Protein AF-A0A3L6T532-F1 (afdb_monomer_lite)

Structure (mmCIF, N/CA/C/O backbone):
data_AF-A0A3L6T532-F1
#
_entry.id   AF-A0A3L6T532-F1
#
loop_
_atom_site.group_PDB
_atom_site.id
_atom_site.type_symbol
_atom_site.label_atom_id
_atom_site.label_alt_id
_atom_site.label_comp_id
_atom_site.label_asym_id
_atom_site.label_entity_id
_atom_site.label_seq_id
_atom_site.pdbx_PDB_ins_code
_atom_site.Cartn_x
_atom_site.Cartn_y
_atom_site.Cartn_z
_atom_site.occupancy
_atom_site.B_iso_or_equiv
_atom_site.auth_seq_id
_atom_site.auth_comp_id
_atom_site.auth_asym_id
_atom_site.auth_atom_id
_atom_site.pdbx_PDB_model_num
ATOM 1 N N . MET A 1 1 ? -22.497 15.901 52.457 1.00 72.88 1 MET A N 1
ATOM 2 C CA . MET A 1 1 ? -23.416 16.319 51.372 1.00 72.88 1 MET A CA 1
ATOM 3 C C . MET A 1 1 ? -22.659 16.732 50.113 1.00 72.88 1 MET A C 1
ATOM 5 O O . MET A 1 1 ? -22.915 16.132 49.081 1.00 72.88 1 MET A O 1
ATOM 9 N N . GLN A 1 2 ? -21.687 17.654 50.181 1.00 86.25 2 GLN A N 1
ATOM 10 C CA . GLN A 1 2 ? -20.948 18.107 48.987 1.00 86.25 2 GLN A CA 1
ATOM 11 C C . GLN A 1 2 ? -20.180 16.988 48.253 1.00 86.25 2 GLN A C 1
ATOM 13 O O . GLN A 1 2 ? -20.273 16.897 47.038 1.00 86.25 2 GLN A O 1
ATOM 18 N N . GLN A 1 3 ? -19.494 16.090 48.971 1.00 87.00 3 GLN A N 1
ATOM 19 C CA . GLN A 1 3 ? -18.796 14.952 48.346 1.00 87.00 3 GLN A CA 1
ATOM 20 C C . GLN A 1 3 ? -19.735 14.016 47.574 1.00 87.00 3 GLN A C 1
ATOM 22 O O . GLN A 1 3 ? -19.411 13.614 46.467 1.00 87.00 3 GLN A O 1
ATOM 27 N N . ILE A 1 4 ? -20.911 13.703 48.128 1.00 89.56 4 ILE A N 1
ATOM 28 C CA . ILE A 1 4 ? -21.894 12.826 47.469 1.00 89.56 4 ILE A CA 1
ATOM 29 C C . ILE A 1 4 ? -22.404 13.467 46.176 1.00 89.56 4 ILE A C 1
ATOM 31 O O . ILE A 1 4 ? -22.554 12.780 45.173 1.00 89.56 4 ILE A O 1
ATOM 35 N N . LYS A 1 5 ? -22.624 14.786 46.192 1.00 89.88 5 LYS A N 1
ATOM 36 C CA . LYS A 1 5 ? -23.038 15.540 45.010 1.00 89.88 5 LYS A CA 1
ATOM 37 C C . LYS A 1 5 ? -21.962 15.516 43.918 1.00 89.88 5 LYS A C 1
ATOM 39 O O . LYS A 1 5 ? -22.278 15.181 42.785 1.00 89.88 5 LYS A O 1
ATOM 44 N N . ASN A 1 6 ? -20.707 15.778 44.281 1.00 91.06 6 ASN A N 1
ATOM 45 C CA . ASN A 1 6 ? -19.592 15.747 43.332 1.00 91.06 6 ASN A CA 1
ATOM 46 C C . ASN A 1 6 ? -19.409 14.350 42.706 1.00 91.06 6 ASN A C 1
ATOM 48 O O . ASN A 1 6 ? -19.215 14.249 41.503 1.00 91.06 6 ASN A O 1
ATOM 52 N N . MET A 1 7 ? -19.529 13.272 43.495 1.00 90.38 7 MET A N 1
ATOM 53 C CA . MET A 1 7 ? -19.435 11.900 42.967 1.00 90.38 7 MET A CA 1
ATOM 54 C C . MET A 1 7 ? -20.586 11.547 42.015 1.00 90.38 7 MET A C 1
ATOM 56 O O . MET A 1 7 ? -20.395 10.765 41.092 1.00 90.38 7 MET A O 1
ATOM 60 N N . LEU A 1 8 ? -21.786 12.087 42.245 1.00 92.38 8 LEU A N 1
ATOM 61 C CA . LEU A 1 8 ? -22.931 11.901 41.349 1.00 92.38 8 LEU A CA 1
ATOM 62 C C . LEU A 1 8 ? -22.696 12.588 40.002 1.00 92.38 8 LEU A C 1
ATOM 64 O O . LEU A 1 8 ? -22.885 11.961 38.966 1.00 92.38 8 LEU A O 1
ATOM 68 N N . GLU A 1 9 ? -22.221 13.834 40.032 1.00 93.38 9 GLU A N 1
ATOM 69 C CA . GLU A 1 9 ? -21.870 14.590 38.826 1.00 93.38 9 GLU A CA 1
ATOM 70 C C . GLU A 1 9 ? -20.753 13.886 38.033 1.00 93.38 9 GLU A C 1
ATOM 72 O O . GLU A 1 9 ? -20.869 13.720 36.823 1.00 93.38 9 GLU A O 1
ATOM 77 N N . GLU A 1 10 ? -19.713 13.391 38.709 1.00 92.81 10 GLU A N 1
ATOM 78 C CA . GLU A 1 10 ? -18.618 12.644 38.076 1.00 92.81 10 GLU A CA 1
ATOM 79 C C . GLU A 1 10 ? -19.092 11.308 37.479 1.00 92.81 10 GLU A C 1
ATOM 81 O O . GLU A 1 10 ? -18.724 10.960 36.357 1.00 92.81 10 GLU A O 1
ATOM 86 N N . LYS A 1 11 ? -19.974 10.582 38.178 1.00 94.12 11 LYS A N 1
ATOM 87 C CA . LYS A 1 11 ? -20.573 9.340 37.668 1.00 94.12 11 LYS A CA 1
ATOM 88 C C . LYS A 1 11 ? -21.392 9.588 36.399 1.00 94.12 11 LYS A C 1
ATOM 90 O O . LYS A 1 11 ? -21.319 8.789 35.467 1.00 94.12 11 LYS A O 1
ATOM 95 N N . ASP A 1 12 ? -22.161 10.673 36.359 1.00 95.19 12 ASP A N 1
ATOM 96 C CA . ASP A 1 12 ? -22.982 11.025 35.198 1.00 95.19 12 ASP A CA 1
ATOM 97 C C . ASP A 1 12 ? -22.109 11.440 34.000 1.00 95.19 12 ASP A C 1
ATOM 99 O O . ASP A 1 12 ? -22.398 11.052 32.865 1.00 95.19 12 ASP A O 1
ATOM 103 N N . VAL A 1 13 ? -20.999 12.148 34.247 1.00 94.31 13 VAL A N 1
ATOM 104 C CA . VAL A 1 13 ? -19.989 12.465 33.220 1.00 94.31 13 VAL A CA 1
ATOM 105 C C . VAL A 1 13 ? -19.362 11.187 32.659 1.00 94.31 13 VAL A C 1
ATOM 107 O O . VAL A 1 13 ? -19.371 10.994 31.446 1.00 94.31 13 VAL A O 1
ATOM 110 N N . ILE A 1 14 ? -18.903 10.276 33.521 1.00 93.31 14 ILE A N 1
ATOM 111 C CA . ILE A 1 14 ? -18.284 9.010 33.098 1.00 93.31 14 ILE A CA 1
ATOM 112 C C . ILE A 1 14 ? -19.270 8.142 32.308 1.00 93.31 14 ILE A C 1
ATOM 114 O O . ILE A 1 14 ? -18.891 7.535 31.309 1.00 93.31 14 ILE A O 1
ATOM 118 N N . GLN A 1 15 ? -20.542 8.076 32.719 1.00 93.44 15 GLN A N 1
ATOM 119 C CA . GLN A 1 15 ? -21.554 7.325 31.968 1.00 93.44 15 GLN A CA 1
ATOM 120 C C . GLN A 1 15 ? -21.763 7.899 30.569 1.00 93.44 15 GLN A C 1
ATOM 122 O O . GLN A 1 15 ? -21.879 7.135 29.614 1.00 93.44 15 GLN A O 1
ATOM 127 N N . LYS A 1 16 ? -21.786 9.228 30.442 1.00 93.62 16 LYS A N 1
ATOM 128 C CA . LYS A 1 16 ? -21.913 9.875 29.140 1.00 93.62 16 LYS A CA 1
ATOM 129 C C . LYS A 1 16 ? -20.707 9.581 28.245 1.00 93.62 16 LYS A C 1
ATOM 131 O O . LYS A 1 16 ? -20.895 9.150 27.114 1.00 93.62 16 LYS A O 1
ATOM 136 N N . GLU A 1 17 ? -19.490 9.748 28.762 1.00 92.00 17 GLU A N 1
ATOM 137 C CA . GLU A 1 17 ? -18.263 9.450 28.009 1.00 92.00 17 GLU A CA 1
ATOM 138 C C . GLU A 1 17 ? -18.187 7.977 27.584 1.00 92.00 17 GLU A C 1
ATOM 140 O O . GLU A 1 17 ? -17.735 7.668 26.481 1.00 92.00 17 GLU A O 1
ATOM 145 N N . LEU A 1 18 ? -18.669 7.059 28.428 1.00 90.06 18 LEU A N 1
ATOM 146 C CA . LEU A 1 18 ? -18.707 5.634 28.114 1.00 90.06 18 LEU A CA 1
ATOM 147 C C . LEU A 1 18 ? -19.674 5.315 26.964 1.00 90.06 18 LEU A C 1
ATOM 149 O O . LEU A 1 18 ? -19.331 4.515 26.091 1.00 90.06 18 LEU A O 1
ATOM 153 N N . GLU A 1 19 ? -20.861 5.925 26.944 1.00 91.94 19 GLU A N 1
ATOM 154 C CA . GLU A 1 19 ? -21.819 5.746 25.844 1.00 91.94 19 GLU A CA 1
ATOM 155 C C . GLU A 1 19 ? -21.313 6.374 24.535 1.00 91.94 19 GLU A C 1
ATOM 157 O O . GLU A 1 19 ? -21.425 5.752 23.473 1.00 91.94 19 GLU A O 1
ATOM 162 N N . ASP A 1 20 ? -20.673 7.546 24.603 1.00 88.00 20 ASP A N 1
ATOM 163 C CA . ASP A 1 20 ? -20.044 8.191 23.442 1.00 88.00 20 ASP A CA 1
ATOM 164 C C . ASP A 1 20 ? -18.908 7.314 22.871 1.00 88.00 20 ASP A C 1
ATOM 166 O O . ASP A 1 20 ? -18.831 7.077 21.658 1.00 88.00 20 ASP A O 1
ATOM 170 N N . PHE A 1 21 ? -18.059 6.754 23.743 1.00 85.62 21 PHE A N 1
ATOM 171 C CA . PHE A 1 21 ? -16.998 5.822 23.351 1.00 85.62 21 PHE A CA 1
ATOM 172 C C . PHE A 1 21 ? -17.563 4.553 22.708 1.00 85.62 21 PHE A C 1
ATOM 174 O O . PHE A 1 21 ? -17.089 4.128 21.654 1.00 85.62 21 PHE A O 1
ATOM 181 N N . LYS A 1 22 ? -18.597 3.955 23.310 1.00 83.75 22 LYS A N 1
ATOM 182 C CA . LYS A 1 22 ? -19.241 2.737 22.804 1.00 83.75 22 LYS A CA 1
ATOM 183 C C . LYS A 1 22 ? -19.860 2.954 21.425 1.00 83.75 22 LYS A C 1
ATOM 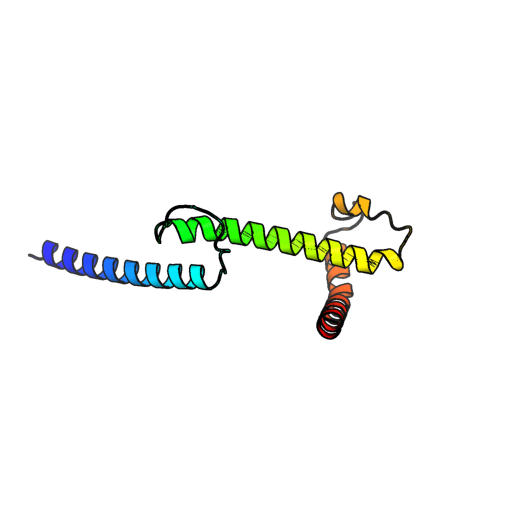185 O O . LYS A 1 22 ? -19.650 2.129 20.539 1.00 83.75 22 LYS A O 1
ATOM 190 N N . THR A 1 23 ? -20.552 4.075 21.236 1.00 85.38 23 THR A N 1
ATOM 191 C CA . THR A 1 23 ? -21.148 4.457 19.947 1.00 85.38 23 THR A CA 1
ATOM 192 C C . THR A 1 23 ? -20.069 4.629 18.877 1.00 85.38 23 THR A C 1
ATOM 194 O O . THR A 1 23 ? -20.177 4.084 17.780 1.00 85.38 23 THR A O 1
ATOM 197 N N . THR A 1 24 ? -18.975 5.317 19.213 1.00 79.38 24 THR A N 1
ATOM 198 C CA . THR A 1 24 ? -17.844 5.525 18.293 1.00 79.38 24 THR A CA 1
ATOM 199 C C . THR A 1 24 ? -17.157 4.205 17.931 1.00 79.38 24 THR A C 1
ATOM 201 O O . THR A 1 24 ? -16.865 3.946 16.765 1.00 79.38 24 THR A O 1
ATOM 204 N N . ALA A 1 25 ? -16.929 3.333 18.916 1.00 77.44 25 ALA A N 1
ATOM 205 C CA . ALA A 1 25 ? -16.333 2.019 18.703 1.00 77.44 25 ALA A CA 1
ATOM 206 C C . ALA A 1 25 ? -17.210 1.119 17.816 1.00 77.44 25 ALA A C 1
ATOM 208 O O . ALA A 1 25 ? -16.683 0.401 16.968 1.00 77.44 25 ALA A O 1
ATOM 209 N N . GLN A 1 26 ? -18.536 1.176 17.977 1.00 72.81 26 GLN A N 1
ATOM 210 C CA . GLN A 1 26 ? -19.484 0.453 17.125 1.00 72.81 26 GLN A CA 1
ATOM 211 C C . GLN A 1 26 ? -19.446 0.947 15.677 1.00 72.81 26 GLN A C 1
ATOM 213 O O . GLN A 1 26 ? -19.342 0.120 14.778 1.00 72.81 26 GLN A O 1
ATOM 218 N N . ALA A 1 27 ? -19.421 2.263 15.450 1.00 74.31 27 ALA A N 1
ATOM 219 C CA . ALA A 1 27 ? -19.301 2.819 14.102 1.00 74.31 27 ALA A CA 1
ATOM 220 C C . ALA A 1 27 ? -18.017 2.346 13.393 1.00 74.31 27 ALA A C 1
ATOM 222 O O . ALA A 1 27 ? -18.055 1.961 12.228 1.00 74.31 27 ALA A O 1
ATOM 223 N N . ILE A 1 28 ? -16.885 2.298 14.106 1.00 70.12 28 ILE A N 1
ATOM 224 C CA . ILE A 1 28 ? -15.617 1.774 13.563 1.00 70.12 28 ILE A CA 1
ATOM 225 C C . ILE A 1 28 ? -15.735 0.285 13.216 1.00 70.12 28 ILE A C 1
ATOM 227 O O . ILE A 1 28 ? -15.186 -0.163 12.212 1.00 70.12 28 ILE A O 1
ATOM 231 N N . VAL A 1 29 ? -16.430 -0.492 14.049 1.00 69.62 29 VAL A N 1
ATOM 232 C CA . VAL A 1 29 ? -16.669 -1.918 13.800 1.00 69.62 29 VAL A CA 1
ATOM 233 C C . VAL A 1 29 ? -17.568 -2.133 12.581 1.00 69.62 29 VAL A C 1
ATOM 235 O O . VAL A 1 29 ? -17.324 -3.073 11.841 1.00 69.62 29 VAL A O 1
ATOM 238 N N . GLU A 1 30 ? -18.569 -1.284 12.352 1.00 68.25 30 GLU A N 1
ATOM 239 C CA . GLU A 1 30 ? -19.456 -1.361 11.179 1.00 68.25 30 GLU A CA 1
ATOM 240 C C . GLU A 1 30 ? -18.765 -0.933 9.878 1.00 68.25 30 GLU A C 1
ATOM 242 O O . GLU A 1 30 ? -19.027 -1.511 8.829 1.00 68.25 30 GLU A O 1
ATOM 247 N N . MET A 1 31 ? -17.856 0.047 9.938 1.00 64.88 31 MET A N 1
ATOM 248 C CA . MET A 1 31 ? -17.065 0.483 8.776 1.00 64.88 31 MET A CA 1
ATOM 249 C C . MET A 1 31 ? -16.092 -0.590 8.269 1.00 64.88 31 MET A C 1
ATOM 251 O O . MET A 1 31 ? -15.615 -0.502 7.139 1.00 64.88 31 MET A O 1
ATOM 255 N N . VAL A 1 32 ? -15.767 -1.581 9.098 1.00 61.72 32 VAL A N 1
ATOM 256 C CA . VAL A 1 32 ? -14.899 -2.701 8.740 1.00 61.72 32 VAL A CA 1
ATOM 257 C C . VAL A 1 32 ? -15.791 -3.924 8.563 1.00 61.72 32 VAL A C 1
ATOM 259 O O . VAL A 1 32 ? -16.223 -4.512 9.551 1.00 61.72 32 VAL A O 1
ATOM 262 N N . GLU A 1 33 ? -16.071 -4.328 7.320 1.00 57.44 33 GLU A N 1
ATOM 263 C CA . GLU A 1 33 ? -16.727 -5.612 7.049 1.00 57.44 33 GLU A CA 1
ATOM 264 C C . GLU A 1 33 ? -15.848 -6.741 7.597 1.00 57.44 33 GLU A C 1
ATOM 266 O O . GLU A 1 33 ? -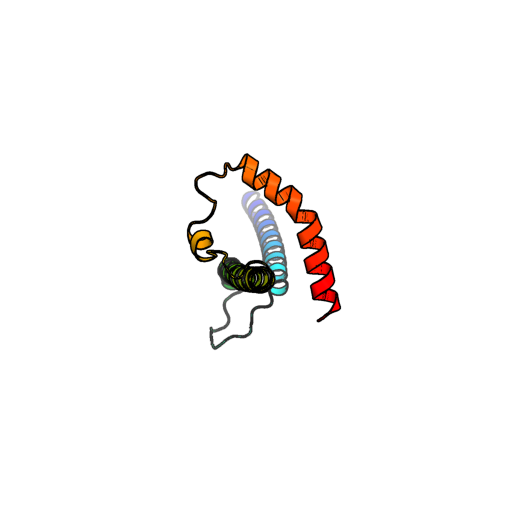14.901 -7.208 6.965 1.00 57.44 33 GLU A O 1
ATOM 271 N N . PHE A 1 34 ? -16.127 -7.168 8.826 1.00 53.19 34 PHE A N 1
ATOM 272 C CA . PHE A 1 34 ? -15.550 -8.388 9.351 1.00 53.19 34 PHE A CA 1
ATOM 273 C C . PHE A 1 34 ? -16.199 -9.544 8.594 1.00 53.19 34 PHE A C 1
ATOM 275 O O . PHE A 1 34 ? -17.416 -9.716 8.726 1.00 53.19 34 PHE A O 1
ATOM 282 N N . PRO A 1 35 ? -15.443 -10.365 7.840 1.00 47.53 35 PRO A N 1
ATOM 283 C CA . PRO A 1 35 ? -16.006 -11.610 7.360 1.00 47.53 35 PRO A CA 1
ATOM 284 C C . PRO A 1 35 ? -16.486 -12.390 8.584 1.00 47.53 35 PRO A C 1
ATOM 286 O O . PRO A 1 35 ? -15.801 -12.448 9.615 1.00 47.53 35 PRO A O 1
ATOM 289 N N . ALA A 1 36 ? -17.693 -12.943 8.486 1.00 50.53 36 ALA A N 1
ATOM 290 C CA . ALA A 1 36 ? -18.274 -13.824 9.488 1.00 50.53 36 ALA A CA 1
ATOM 291 C C . ALA A 1 36 ? -17.535 -15.174 9.480 1.00 50.53 36 ALA A C 1
ATOM 293 O O . ALA A 1 36 ? -18.116 -16.222 9.221 1.00 50.53 36 ALA A O 1
ATOM 294 N N . GLU A 1 37 ? -16.223 -15.162 9.692 1.00 42.25 37 GLU A N 1
ATOM 295 C CA . GLU A 1 37 ? -15.425 -16.374 9.739 1.00 42.25 37 GLU A CA 1
ATOM 296 C C . GLU A 1 37 ? -15.407 -16.925 11.159 1.00 42.25 37 GLU A C 1
ATOM 298 O O . GLU A 1 37 ? -14.710 -16.427 12.040 1.00 42.25 37 GLU A O 1
ATOM 303 N N . GLY A 1 38 ? -16.220 -17.972 11.320 1.00 43.81 38 GLY A N 1
ATOM 304 C CA . GLY A 1 38 ? -15.891 -19.174 12.080 1.00 43.81 38 GLY A CA 1
ATOM 305 C C . GLY A 1 38 ? -15.770 -19.014 13.589 1.00 43.81 38 GLY A C 1
ATOM 306 O O . GLY A 1 38 ? -14.718 -18.634 14.083 1.00 43.81 38 GLY A O 1
ATOM 307 N N . ASP A 1 39 ? -16.834 -19.408 14.297 1.00 49.31 39 ASP A N 1
ATOM 308 C CA . ASP A 1 39 ? -16.842 -19.922 15.681 1.00 49.31 39 ASP A CA 1
ATOM 309 C C . ASP A 1 39 ? -15.833 -19.290 16.663 1.00 49.31 39 ASP A C 1
ATOM 311 O O . ASP A 1 39 ? -15.146 -19.963 17.428 1.00 49.31 39 ASP A O 1
ATOM 315 N N . ALA A 1 40 ? -15.735 -17.964 16.650 1.00 46.25 40 ALA A N 1
ATOM 316 C CA . ALA A 1 40 ? -15.144 -17.204 17.735 1.00 46.25 40 ALA A CA 1
ATOM 317 C C . ALA A 1 40 ? -16.315 -16.607 18.507 1.00 46.25 40 ALA A C 1
ATOM 319 O O . ALA A 1 40 ? -16.918 -15.629 18.058 1.00 46.25 40 ALA A O 1
ATOM 320 N N . GLY A 1 41 ? -16.676 -17.261 19.619 1.00 50.19 41 GLY A N 1
ATOM 321 C CA . GLY A 1 41 ? -17.759 -16.849 20.512 1.00 50.19 41 GLY A CA 1
ATOM 322 C C . GLY A 1 41 ? -17.800 -15.333 20.682 1.00 50.19 41 GLY A C 1
ATOM 323 O O . GLY A 1 41 ? -16.745 -14.716 20.815 1.00 50.19 41 GLY A O 1
ATOM 324 N N . GLU A 1 42 ? -19.009 -14.765 20.595 1.00 54.78 42 GLU A N 1
ATOM 325 C CA . GLU A 1 42 ? -19.295 -13.326 20.531 1.00 54.78 42 GLU A CA 1
ATOM 326 C C . GLU A 1 42 ? -18.289 -12.489 21.329 1.00 54.78 42 GLU A C 1
ATOM 328 O O . GLU A 1 42 ? -18.434 -12.288 22.534 1.00 54.78 42 GLU A O 1
ATOM 333 N N . LEU A 1 43 ? -17.251 -11.996 20.643 1.00 56.75 43 LEU A N 1
ATOM 334 C CA . LEU A 1 43 ? -16.289 -11.089 21.251 1.00 56.75 43 LEU A CA 1
ATOM 335 C C . LEU A 1 43 ? -17.061 -9.885 21.787 1.00 56.75 43 LEU A C 1
ATOM 337 O O . LEU A 1 43 ? -17.884 -9.291 21.075 1.00 56.75 43 LEU A O 1
ATOM 341 N N . SER A 1 44 ? -16.794 -9.524 23.038 1.00 63.41 44 SER A N 1
ATOM 342 C CA . SER A 1 44 ? -17.424 -8.371 23.670 1.00 63.41 44 SER A CA 1
ATOM 343 C C . SER A 1 44 ? -17.145 -7.099 22.857 1.00 63.41 44 SER A C 1
ATOM 345 O O . SER A 1 44 ? -16.160 -7.001 22.116 1.00 63.41 44 SER A O 1
ATOM 347 N N . LEU A 1 45 ? -17.993 -6.075 23.004 1.00 59.28 45 LEU A N 1
ATOM 348 C CA . LEU A 1 45 ? -17.813 -4.785 22.318 1.00 59.28 45 LEU A CA 1
ATOM 349 C C . LEU A 1 45 ? -16.457 -4.115 22.604 1.00 59.28 45 LEU A C 1
ATOM 351 O O . LEU A 1 45 ? -16.079 -3.210 21.874 1.00 59.28 45 LEU A O 1
ATOM 355 N N . LEU A 1 46 ? -15.725 -4.550 23.634 1.00 58.53 46 LEU A N 1
ATOM 356 C CA . LEU A 1 46 ? -14.382 -4.064 23.958 1.00 58.53 46 LEU A CA 1
ATOM 357 C C . LEU A 1 46 ? -13.270 -4.835 23.224 1.00 58.53 46 LEU A C 1
ATOM 359 O O . LEU A 1 46 ? -12.191 -4.301 22.973 1.00 58.53 46 LEU A O 1
ATOM 363 N N . GLU A 1 47 ? -13.528 -6.092 22.871 1.00 61.44 47 GLU A N 1
ATOM 364 C CA . GLU A 1 47 ? -12.576 -6.972 22.192 1.00 61.44 47 GLU A CA 1
ATOM 365 C C . GLU A 1 47 ? -12.603 -6.778 20.676 1.00 61.44 47 GLU A C 1
ATOM 367 O O . GLU A 1 47 ? -11.548 -6.840 20.042 1.00 61.44 47 GLU A O 1
ATOM 372 N N . LYS A 1 48 ? -13.770 -6.452 20.098 1.00 62.94 48 LYS A N 1
ATOM 373 C CA . LYS A 1 48 ? -13.889 -6.128 18.666 1.00 62.94 48 LYS A CA 1
ATOM 374 C C . LYS A 1 48 ? -12.957 -4.972 18.259 1.00 62.94 48 LYS A C 1
ATOM 376 O O . LYS A 1 48 ? -12.109 -5.227 17.411 1.00 62.94 48 LYS A O 1
ATOM 381 N N . PRO A 1 49 ? -12.964 -3.787 18.911 1.00 58.78 49 PRO A N 1
ATOM 382 C CA . PRO A 1 49 ? -12.062 -2.673 18.596 1.00 58.78 49 PRO A CA 1
ATOM 383 C C . PRO A 1 49 ? -10.585 -2.991 18.811 1.00 58.78 49 PRO A C 1
ATOM 385 O O . PRO A 1 49 ? -9.732 -2.346 18.217 1.00 58.78 49 PRO A O 1
ATOM 388 N N . ARG A 1 50 ? -10.253 -3.963 19.669 1.00 60.81 50 ARG A N 1
ATOM 389 C CA . ARG A 1 50 ? -8.868 -4.401 19.885 1.00 60.81 50 ARG A CA 1
ATOM 390 C C . ARG A 1 50 ? -8.387 -5.334 18.773 1.00 60.81 50 ARG A C 1
ATOM 392 O O . ARG A 1 50 ? -7.212 -5.300 18.417 1.00 60.81 50 ARG A O 1
ATOM 399 N N . ALA A 1 51 ? -9.290 -6.138 18.216 1.0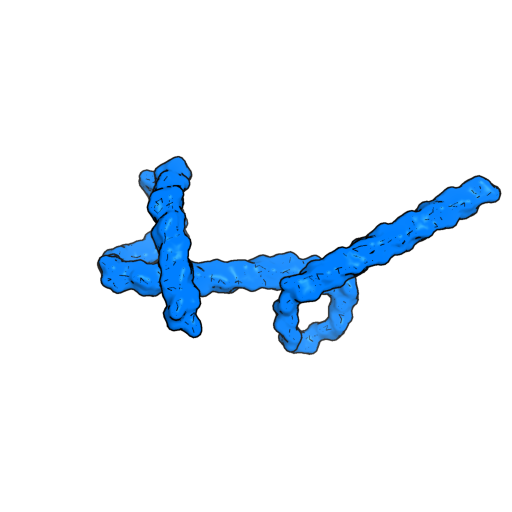0 60.12 51 ALA A N 1
ATOM 400 C CA . ALA A 1 51 ? -9.031 -6.989 17.060 1.00 60.12 51 ALA A CA 1
ATOM 401 C C . ALA A 1 51 ? -9.123 -6.223 15.722 1.00 60.12 51 ALA A C 1
ATOM 403 O O . ALA A 1 51 ? -8.493 -6.637 14.747 1.00 60.12 51 ALA A O 1
ATOM 404 N N . THR A 1 52 ? -9.851 -5.096 15.668 1.00 64.62 52 THR A N 1
ATOM 405 C CA . THR A 1 52 ? -10.038 -4.279 14.454 1.00 64.62 52 THR A CA 1
ATOM 406 C C . THR A 1 52 ? -8.719 -3.824 13.821 1.00 64.62 52 THR A C 1
ATOM 408 O O . THR A 1 52 ? -8.548 -4.070 12.631 1.00 64.62 52 THR A O 1
ATOM 411 N N . PRO A 1 53 ? -7.735 -3.246 14.546 1.00 67.56 53 PRO A N 1
ATOM 412 C CA . PRO A 1 53 ? -6.498 -2.768 13.931 1.00 67.56 53 PRO A CA 1
ATOM 413 C C . PRO A 1 53 ? -5.671 -3.891 13.309 1.00 67.56 53 PRO A C 1
ATOM 415 O O . PRO A 1 53 ? -5.065 -3.693 12.262 1.00 67.56 53 PRO A O 1
ATOM 418 N N . GLN A 1 54 ? -5.661 -5.079 13.926 1.00 67.88 54 GLN A N 1
ATOM 419 C CA . GLN A 1 54 ? -4.937 -6.234 13.391 1.00 67.88 54 GLN A CA 1
ATOM 420 C C . GLN A 1 54 ? -5.592 -6.762 12.116 1.00 67.88 54 GLN A C 1
ATOM 422 O O . GLN A 1 54 ? -4.889 -7.016 11.143 1.00 67.88 54 GLN A O 1
ATOM 427 N N . LYS A 1 55 ? -6.926 -6.870 12.100 1.00 70.31 55 LYS A N 1
ATOM 428 C CA . LYS A 1 55 ? -7.678 -7.300 10.914 1.00 70.31 55 LYS A CA 1
ATOM 429 C C . LYS A 1 55 ? -7.607 -6.278 9.772 1.00 70.31 55 LYS A C 1
ATOM 431 O O . LYS A 1 55 ? -7.459 -6.652 8.614 1.00 70.31 55 LYS A O 1
ATOM 436 N N . VAL A 1 56 ? -7.629 -4.984 10.090 1.00 70.19 56 VAL A N 1
ATOM 437 C CA . VAL A 1 56 ? -7.403 -3.911 9.110 1.00 70.19 56 VAL A CA 1
ATOM 438 C C . VAL A 1 56 ? -5.977 -3.978 8.562 1.00 70.19 56 VAL A C 1
ATOM 440 O O . VAL A 1 56 ? -5.782 -3.918 7.353 1.00 70.19 56 VAL A O 1
ATOM 443 N N . ALA A 1 57 ? -4.972 -4.171 9.421 1.00 73.69 57 ALA A N 1
ATOM 444 C CA . ALA A 1 57 ? -3.587 -4.315 8.982 1.00 73.69 57 ALA A CA 1
ATOM 445 C C . ALA A 1 57 ? -3.381 -5.552 8.091 1.00 73.69 57 ALA A C 1
ATOM 447 O O . ALA A 1 57 ? -2.660 -5.465 7.096 1.00 73.69 57 ALA A O 1
ATOM 448 N N . SER A 1 58 ? -4.024 -6.685 8.406 1.00 77.00 58 SER A N 1
ATOM 449 C CA . SER A 1 58 ? -3.968 -7.874 7.550 1.00 77.00 58 SER A CA 1
ATOM 450 C C . SER A 1 58 ? -4.645 -7.636 6.205 1.00 77.00 58 SER A C 1
ATOM 452 O O . SER A 1 58 ? -4.038 -7.942 5.183 1.00 77.00 58 SER A O 1
ATOM 454 N N . TYR A 1 59 ? -5.830 -7.016 6.191 1.00 76.75 59 TYR A N 1
ATOM 455 C CA . TYR A 1 59 ? -6.534 -6.670 4.954 1.00 76.75 59 TYR A CA 1
ATOM 456 C C . TYR A 1 59 ? -5.699 -5.737 4.068 1.00 76.75 59 TYR A C 1
ATOM 458 O O . TYR A 1 59 ? -5.500 -6.010 2.888 1.00 76.75 59 TYR A O 1
ATOM 466 N N . ILE A 1 60 ? -5.126 -4.674 4.647 1.00 81.94 60 ILE A N 1
ATOM 467 C CA . ILE A 1 60 ? -4.236 -3.755 3.924 1.00 81.94 60 ILE A CA 1
ATOM 468 C C . ILE A 1 60 ? -3.018 -4.507 3.379 1.00 81.94 60 ILE A C 1
ATOM 470 O O . ILE A 1 60 ? -2.620 -4.279 2.237 1.00 81.94 60 ILE A O 1
ATOM 474 N N . SER A 1 61 ? -2.419 -5.410 4.162 1.00 80.12 61 SER A N 1
ATOM 475 C CA . SER A 1 61 ? -1.268 -6.200 3.711 1.00 80.12 61 SER A CA 1
ATOM 476 C C . SER A 1 61 ? -1.620 -7.098 2.525 1.00 80.12 61 SER A C 1
ATOM 478 O O . SER A 1 61 ? -0.853 -7.173 1.564 1.00 80.12 61 SER A O 1
ATOM 480 N N . GLU A 1 62 ? -2.777 -7.753 2.572 1.00 83.50 62 GLU A N 1
ATOM 481 C CA . GLU A 1 62 ? -3.259 -8.624 1.504 1.00 83.50 62 GLU A CA 1
ATOM 482 C C . GLU A 1 62 ? -3.587 -7.832 0.235 1.00 83.50 62 GLU A C 1
ATOM 484 O O . GLU A 1 62 ? -3.047 -8.136 -0.831 1.00 83.50 62 GLU A O 1
ATOM 489 N N . ALA A 1 63 ? -4.350 -6.743 0.367 1.00 82.56 63 ALA A N 1
ATOM 490 C CA . ALA A 1 63 ? -4.640 -5.826 -0.729 1.00 82.56 63 ALA A CA 1
ATOM 491 C C . ALA A 1 63 ? -3.346 -5.288 -1.363 1.00 82.56 63 ALA A C 1
ATOM 493 O O . ALA A 1 63 ? -3.192 -5.306 -2.582 1.00 82.56 63 ALA A O 1
ATOM 494 N N . THR A 1 64 ? -2.363 -4.892 -0.549 1.00 85.94 64 THR A N 1
ATOM 495 C CA . THR A 1 64 ? -1.060 -4.410 -1.035 1.00 85.94 64 THR A CA 1
ATOM 496 C C . THR A 1 64 ? -0.334 -5.475 -1.859 1.00 85.94 64 THR A C 1
ATOM 498 O O . THR A 1 64 ? 0.178 -5.175 -2.937 1.00 85.94 64 THR A O 1
ATOM 501 N N . ARG A 1 65 ? -0.297 -6.733 -1.393 1.00 88.56 65 ARG A N 1
ATOM 502 C CA . ARG A 1 65 ? 0.325 -7.840 -2.146 1.00 88.56 65 ARG A CA 1
ATOM 503 C C . ARG A 1 65 ? -0.377 -8.074 -3.480 1.00 88.56 65 ARG A C 1
ATOM 505 O O . ARG A 1 65 ? 0.307 -8.266 -4.485 1.00 88.56 65 ARG A O 1
ATOM 512 N N . MET A 1 66 ? -1.708 -8.030 -3.487 1.00 88.50 66 MET A N 1
ATOM 513 C CA . MET A 1 66 ? -2.515 -8.171 -4.698 1.00 88.50 66 MET A CA 1
ATOM 514 C C . MET A 1 66 ? -2.206 -7.058 -5.708 1.00 88.50 66 MET A C 1
ATOM 516 O O . MET A 1 66 ? -1.875 -7.355 -6.855 1.00 88.50 66 MET A O 1
ATOM 520 N N . TYR A 1 67 ? -2.218 -5.791 -5.280 1.00 86.31 67 TYR A N 1
ATOM 521 C CA . TYR A 1 67 ? -1.919 -4.657 -6.160 1.00 86.31 67 TYR A CA 1
ATOM 522 C C . TYR A 1 67 ? -0.485 -4.687 -6.700 1.00 86.31 67 TYR A C 1
ATOM 524 O O . TYR A 1 67 ? -0.273 -4.426 -7.884 1.00 86.31 67 TYR A O 1
ATOM 532 N N . ILE A 1 68 ? 0.503 -5.071 -5.881 1.00 90.06 68 ILE A N 1
ATOM 533 C CA . ILE A 1 68 ? 1.887 -5.249 -6.347 1.00 90.06 68 ILE A CA 1
ATOM 534 C C . ILE A 1 68 ? 1.958 -6.341 -7.421 1.00 90.06 68 ILE A C 1
ATOM 536 O O . ILE A 1 68 ? 2.593 -6.139 -8.457 1.00 90.06 68 ILE A O 1
ATOM 540 N N . ALA A 1 69 ? 1.308 -7.489 -7.205 1.00 91.19 69 ALA A N 1
ATOM 541 C CA . ALA A 1 69 ? 1.293 -8.574 -8.183 1.00 91.19 69 ALA A CA 1
ATOM 542 C C . ALA A 1 69 ? 0.651 -8.135 -9.510 1.00 91.19 69 ALA A C 1
ATOM 544 O O . ALA A 1 69 ? 1.221 -8.388 -10.573 1.00 91.19 69 ALA A O 1
ATOM 545 N N . GLN A 1 70 ? -0.474 -7.416 -9.443 1.00 88.50 70 GLN A N 1
ATOM 546 C CA . GLN A 1 70 ? -1.169 -6.873 -10.610 1.00 88.50 70 GLN A CA 1
ATOM 547 C C . GLN A 1 70 ? -0.290 -5.878 -11.382 1.00 88.50 70 GLN A C 1
ATOM 549 O O . GLN A 1 70 ? -0.117 -6.009 -12.594 1.00 88.50 70 GLN A O 1
ATOM 554 N N . ALA A 1 71 ? 0.340 -4.929 -10.684 1.00 88.62 71 ALA A N 1
ATOM 555 C CA . ALA A 1 71 ? 1.242 -3.958 -11.297 1.00 88.62 71 ALA A CA 1
ATOM 556 C C . ALA A 1 71 ? 2.436 -4.645 -11.983 1.00 88.62 71 ALA A C 1
ATOM 558 O O . ALA A 1 71 ? 2.767 -4.337 -13.127 1.00 88.62 71 ALA A O 1
ATOM 559 N N . LEU A 1 72 ? 3.059 -5.635 -11.334 1.00 91.00 72 LEU A N 1
ATOM 560 C CA . LEU A 1 72 ? 4.165 -6.387 -11.935 1.00 91.00 72 LEU A CA 1
ATOM 561 C C . LEU A 1 72 ? 3.718 -7.205 -13.155 1.00 91.00 72 LEU A C 1
ATOM 563 O O . LEU A 1 72 ? 4.472 -7.299 -14.127 1.00 91.00 72 LEU A O 1
ATOM 567 N N . ALA A 1 73 ? 2.508 -7.768 -13.131 1.00 90.69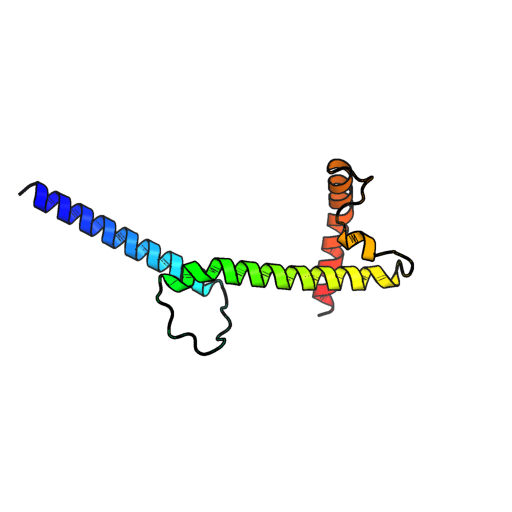 73 ALA A N 1
ATOM 568 C CA . ALA A 1 73 ? 1.933 -8.488 -14.263 1.00 90.69 73 ALA A CA 1
ATOM 569 C C . ALA A 1 73 ? 1.708 -7.569 -15.474 1.00 90.69 73 ALA A C 1
ATOM 571 O O . ALA A 1 73 ? 2.020 -7.970 -16.593 1.00 90.69 73 ALA A O 1
ATOM 572 N N . LEU A 1 74 ? 1.267 -6.325 -15.256 1.00 89.31 74 LEU A N 1
ATOM 573 C CA . LEU A 1 74 ? 1.122 -5.316 -16.314 1.00 89.31 74 LEU A CA 1
ATOM 574 C C . LEU A 1 74 ? 2.467 -4.911 -16.925 1.00 89.31 74 LEU A C 1
ATOM 576 O O . LEU A 1 74 ? 2.578 -4.745 -18.134 1.00 89.31 74 LEU A O 1
ATOM 580 N N . VAL A 1 75 ? 3.504 -4.778 -16.098 1.00 89.75 75 VAL A N 1
ATOM 581 C CA . VAL A 1 75 ? 4.849 -4.344 -16.514 1.00 89.75 75 VAL A CA 1
ATOM 582 C C . VAL A 1 75 ? 5.606 -5.456 -17.259 1.00 89.75 75 VAL A C 1
ATOM 584 O O . VAL A 1 75 ? 6.403 -5.183 -18.163 1.00 89.75 75 VAL A O 1
ATOM 587 N N . LYS A 1 76 ? 5.375 -6.728 -16.909 1.00 91.62 76 LYS A N 1
ATOM 588 C CA . LYS A 1 76 ? 6.168 -7.870 -17.397 1.00 91.62 76 LYS A CA 1
ATOM 589 C C . LYS A 1 76 ? 6.196 -8.037 -18.930 1.00 91.62 76 LYS A C 1
ATOM 591 O O . LYS A 1 76 ? 7.290 -8.303 -19.438 1.00 91.62 76 LYS A O 1
ATOM 596 N N . PRO A 1 77 ? 5.091 -7.878 -19.686 1.00 91.25 77 PRO A N 1
ATOM 597 C CA . PRO A 1 77 ? 5.102 -7.965 -21.148 1.00 91.25 77 PRO A CA 1
ATOM 598 C C . PRO A 1 77 ? 5.973 -6.903 -21.829 1.00 91.25 77 PRO A C 1
AT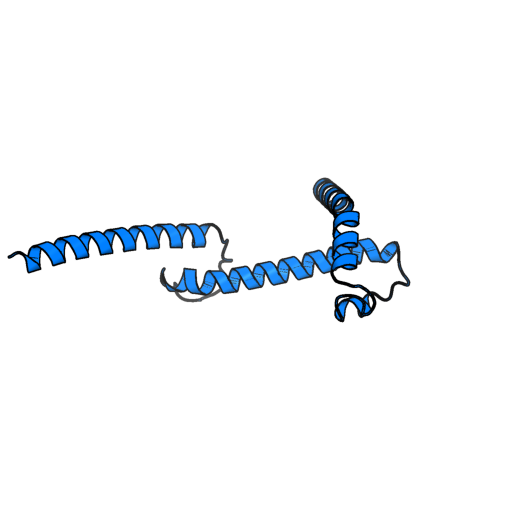OM 600 O O . PRO A 1 77 ? 6.604 -7.197 -22.842 1.00 91.25 77 PRO A O 1
ATOM 603 N N . TYR A 1 78 ? 6.051 -5.694 -21.261 1.00 91.06 78 TYR A N 1
ATOM 604 C CA . TYR A 1 78 ? 6.833 -4.582 -21.816 1.00 91.06 78 TYR A CA 1
ATOM 605 C C . TYR A 1 78 ? 8.333 -4.728 -21.534 1.00 91.06 78 TYR A C 1
ATOM 607 O O . TYR A 1 78 ? 9.164 -4.373 -22.371 1.00 91.06 78 TYR A O 1
ATOM 615 N N . TRP A 1 79 ? 8.695 -5.319 -20.390 1.00 91.44 79 TRP A N 1
ATOM 616 C CA . TRP A 1 79 ? 10.087 -5.589 -20.020 1.00 91.44 79 TRP A CA 1
ATOM 617 C C . TRP A 1 79 ? 10.318 -7.061 -19.654 1.00 91.44 79 TRP A C 1
ATOM 619 O O . TRP A 1 79 ? 10.631 -7.394 -18.505 1.00 91.44 79 TRP A O 1
ATOM 629 N N . PRO A 1 80 ? 10.264 -7.981 -20.633 1.00 87.31 80 PRO A N 1
ATOM 630 C CA . PRO A 1 80 ? 10.339 -9.417 -20.364 1.00 87.31 80 PRO A CA 1
ATOM 631 C C . PRO A 1 80 ? 11.676 -9.830 -19.735 1.00 87.31 80 PRO A C 1
ATOM 633 O O . PRO A 1 80 ? 11.718 -10.747 -18.910 1.00 87.31 80 PRO A O 1
ATOM 636 N N . LYS A 1 81 ? 12.757 -9.114 -20.069 1.00 90.88 81 LYS A N 1
ATOM 637 C CA . LYS A 1 81 ? 14.118 -9.339 -19.557 1.00 90.88 81 LYS A CA 1
ATOM 638 C C . LYS A 1 81 ? 14.424 -8.605 -18.244 1.00 90.88 81 LYS A C 1
ATOM 640 O O . LYS A 1 81 ? 15.532 -8.755 -17.732 1.00 90.88 81 LYS A O 1
ATOM 645 N N . ALA A 1 82 ? 13.493 -7.814 -17.700 1.00 87.88 82 ALA A N 1
ATOM 646 C CA . ALA A 1 82 ? 13.715 -7.139 -16.425 1.00 87.88 82 ALA A CA 1
ATOM 647 C C . ALA A 1 82 ? 13.900 -8.161 -15.297 1.00 87.88 82 ALA A C 1
ATOM 649 O O . ALA A 1 82 ? 13.131 -9.120 -15.158 1.00 87.88 82 ALA A O 1
ATOM 650 N N . LYS A 1 83 ? 14.919 -7.929 -14.466 1.00 88.00 83 LYS A N 1
ATOM 651 C CA . LYS A 1 83 ? 15.194 -8.720 -13.266 1.00 88.00 83 LYS A CA 1
ATOM 652 C C . LYS A 1 83 ? 14.288 -8.256 -12.125 1.00 88.00 83 LYS A C 1
ATOM 654 O O . LYS A 1 83 ? 14.762 -7.662 -11.172 1.00 88.00 83 LYS A O 1
ATOM 659 N N . LEU A 1 84 ? 12.986 -8.535 -12.212 1.00 88.44 84 LEU A N 1
ATOM 660 C CA . LEU A 1 84 ? 12.013 -8.107 -11.190 1.00 88.44 84 LEU A CA 1
ATOM 661 C C . LEU A 1 84 ? 12.333 -8.640 -9.782 1.00 88.44 84 LEU A C 1
ATOM 663 O O . LEU A 1 84 ? 11.910 -8.046 -8.800 1.00 88.44 84 LEU A O 1
ATOM 667 N N . GLN A 1 85 ? 13.121 -9.717 -9.673 1.00 88.62 85 GLN A N 1
ATOM 668 C CA . GLN A 1 85 ? 13.613 -10.223 -8.390 1.00 88.62 85 GLN A CA 1
ATOM 669 C C . GLN A 1 85 ? 14.412 -9.183 -7.597 1.00 88.62 85 GLN A C 1
ATOM 671 O O . GLN A 1 85 ? 14.324 -9.191 -6.381 1.00 88.62 85 GLN A O 1
ATOM 676 N N . SER A 1 86 ? 15.127 -8.251 -8.239 1.00 87.44 86 SER A N 1
ATOM 677 C CA . SER A 1 86 ? 15.867 -7.223 -7.492 1.00 87.44 86 SER A CA 1
ATOM 678 C C . SER A 1 86 ? 14.948 -6.271 -6.719 1.00 87.44 86 SER A C 1
ATOM 680 O O . SER A 1 86 ? 15.401 -5.614 -5.793 1.00 87.44 86 SER A O 1
ATOM 682 N N . LEU A 1 87 ? 13.653 -6.206 -7.052 1.00 89.50 87 LEU A N 1
ATOM 683 C CA . LEU A 1 87 ? 12.684 -5.385 -6.321 1.00 89.50 87 LEU A CA 1
ATOM 684 C C . LEU A 1 87 ? 12.416 -5.913 -4.903 1.00 89.50 87 LEU A C 1
ATOM 686 O O . LEU A 1 87 ? 11.947 -5.154 -4.060 1.00 89.50 87 LEU A O 1
ATOM 690 N N . THR A 1 88 ? 12.732 -7.181 -4.604 1.00 88.81 88 THR A N 1
ATOM 691 C CA . THR A 1 88 ? 12.591 -7.721 -3.239 1.00 88.81 88 THR A CA 1
ATOM 692 C C . THR A 1 88 ? 13.596 -7.117 -2.264 1.00 88.81 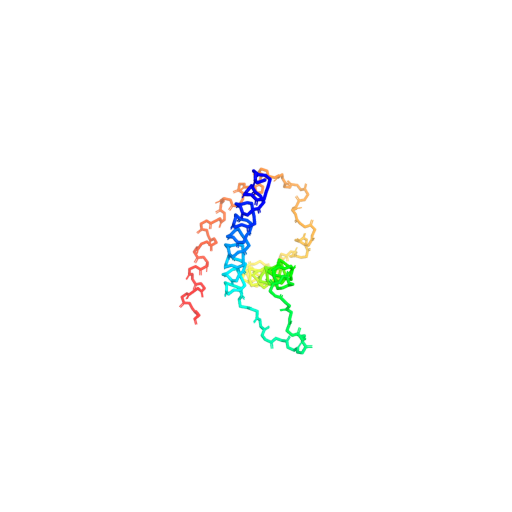88 THR A C 1
ATOM 694 O O . THR A 1 88 ? 13.380 -7.162 -1.059 1.00 88.81 88 THR A O 1
ATOM 697 N N . GLU A 1 89 ? 14.692 -6.560 -2.780 1.00 88.81 89 GLU A N 1
ATOM 698 C CA . GLU A 1 89 ? 15.715 -5.855 -2.000 1.00 88.81 89 GLU A CA 1
ATOM 699 C C . GLU A 1 89 ? 15.310 -4.395 -1.718 1.00 88.81 89 GLU A C 1
ATOM 701 O O . GLU A 1 89 ? 15.978 -3.697 -0.959 1.00 88.81 89 GLU A O 1
ATOM 706 N N . GLY A 1 90 ? 14.184 -3.945 -2.285 1.00 86.94 90 GLY A N 1
ATOM 707 C CA . GLY A 1 90 ? 13.654 -2.601 -2.123 1.00 86.94 90 GLY A CA 1
ATOM 708 C C . GLY A 1 90 ? 14.225 -1.618 -3.142 1.00 86.94 90 GLY A C 1
ATOM 709 O O . GLY A 1 90 ? 14.321 -1.906 -4.336 1.00 86.94 90 GLY A O 1
ATOM 710 N N . MET A 1 91 ? 14.540 -0.412 -2.671 1.00 85.12 91 MET A N 1
ATOM 711 C CA . MET A 1 91 ? 15.086 0.652 -3.508 1.00 85.12 91 MET A CA 1
ATOM 712 C C . MET A 1 91 ? 16.460 0.248 -4.050 1.00 85.12 91 MET A C 1
ATOM 714 O O . MET A 1 91 ? 17.284 -0.307 -3.325 1.00 85.12 91 MET A O 1
ATOM 718 N N . ALA A 1 92 ? 16.723 0.547 -5.323 1.00 87.06 92 ALA A N 1
ATOM 719 C CA . ALA A 1 92 ? 18.029 0.282 -5.911 1.00 87.06 92 ALA A CA 1
ATOM 720 C C . ALA A 1 92 ? 19.136 1.002 -5.118 1.00 87.06 92 ALA A C 1
ATOM 722 O O . ALA A 1 92 ? 18.985 2.169 -4.770 1.00 87.06 92 ALA A O 1
ATOM 723 N N . VAL A 1 93 ? 20.266 0.326 -4.880 1.00 83.88 93 VAL A N 1
ATOM 724 C CA . VAL A 1 93 ? 21.394 0.826 -4.057 1.00 83.88 93 VAL A CA 1
ATOM 725 C C . VAL A 1 93 ? 21.929 2.187 -4.527 1.00 83.88 93 VAL A C 1
ATOM 727 O O . VAL A 1 93 ? 22.477 2.956 -3.744 1.00 83.88 93 VAL A O 1
ATOM 730 N N . ASN A 1 94 ? 21.780 2.489 -5.813 1.00 88.19 94 ASN A N 1
ATOM 731 C CA . ASN A 1 94 ? 22.224 3.730 -6.439 1.00 88.19 94 ASN A CA 1
ATOM 732 C C . ASN A 1 94 ? 21.124 4.799 -6.556 1.00 88.19 94 ASN A C 1
ATOM 734 O O . ASN A 1 94 ? 21.358 5.817 -7.203 1.00 88.19 94 ASN A O 1
ATOM 738 N N . CYS A 1 95 ? 19.940 4.558 -5.997 1.00 90.75 95 CYS A N 1
ATOM 739 C CA . CYS A 1 95 ? 18.831 5.498 -5.992 1.00 90.75 95 CYS A CA 1
ATOM 740 C C . CYS A 1 95 ? 18.747 6.152 -4.612 1.00 90.75 95 CYS A C 1
ATOM 742 O O . CYS A 1 95 ? 18.597 5.467 -3.601 1.00 90.75 95 CYS A O 1
ATOM 744 N N . SER A 1 96 ? 18.872 7.477 -4.560 1.00 93.19 96 SER A N 1
ATOM 745 C CA . SER A 1 96 ? 18.612 8.229 -3.334 1.00 93.19 96 SER A CA 1
ATOM 746 C C . SER A 1 96 ? 17.107 8.376 -3.090 1.00 93.19 96 SER A C 1
ATOM 748 O O . SER A 1 96 ? 16.290 8.218 -4.000 1.00 93.19 96 SER A O 1
ATOM 750 N N . VAL A 1 97 ? 16.720 8.737 -1.865 1.00 92.62 97 VAL A N 1
ATOM 751 C CA . VAL A 1 97 ? 15.310 8.987 -1.518 1.00 92.62 97 VAL A CA 1
ATOM 752 C C . VAL A 1 97 ? 14.726 10.134 -2.353 1.00 92.62 97 VAL A C 1
ATOM 754 O O . VAL A 1 97 ? 13.568 10.074 -2.766 1.00 92.62 97 VAL A O 1
ATOM 757 N N . GLU A 1 98 ? 15.524 11.158 -2.653 1.00 94.81 98 GLU A N 1
ATOM 758 C CA . GLU A 1 98 ? 15.130 12.294 -3.491 1.00 94.81 98 GLU A CA 1
ATOM 759 C C . GLU A 1 98 ? 14.916 11.861 -4.944 1.00 94.81 98 GLU A C 1
ATOM 761 O O . GLU A 1 98 ? 13.931 12.254 -5.567 1.00 94.81 98 GLU A O 1
ATOM 766 N N . GLN A 1 99 ? 15.800 11.009 -5.477 1.00 93.81 99 GLN A N 1
ATOM 767 C CA . GLN A 1 99 ? 15.636 10.440 -6.817 1.00 93.81 99 GLN A CA 1
ATOM 768 C C . GLN A 1 99 ? 14.389 9.562 -6.893 1.00 93.81 99 GLN A C 1
ATOM 770 O O . GLN A 1 99 ? 13.599 9.704 -7.822 1.00 93.81 99 GLN A O 1
ATOM 775 N N . PHE A 1 100 ? 14.171 8.705 -5.893 1.00 92.38 100 PHE A N 1
ATOM 776 C CA . PHE A 1 100 ? 12.971 7.881 -5.805 1.00 92.38 100 PHE A CA 1
ATOM 777 C C . PHE A 1 100 ? 11.700 8.732 -5.737 1.00 92.38 100 PHE A C 1
ATOM 779 O O . PHE A 1 100 ? 10.728 8.442 -6.426 1.00 92.38 100 PHE A O 1
ATOM 786 N N . THR A 1 101 ? 11.716 9.804 -4.941 1.00 94.50 101 THR A N 1
ATOM 787 C CA . THR A 1 101 ? 10.583 10.732 -4.822 1.00 94.50 101 THR A CA 1
ATOM 788 C C . THR A 1 101 ? 10.280 11.399 -6.157 1.00 94.50 101 THR A C 1
ATOM 790 O O . THR A 1 101 ? 9.128 11.401 -6.576 1.00 94.50 101 THR A O 1
ATOM 793 N N . LYS A 1 102 ? 11.310 11.858 -6.873 1.00 95.75 102 LYS A N 1
ATOM 794 C CA . LYS A 1 102 ? 11.147 12.423 -8.213 1.00 95.75 102 LYS A CA 1
ATOM 795 C C . LYS A 1 102 ? 10.563 11.406 -9.198 1.00 95.75 102 LYS A C 1
ATOM 797 O O . LYS A 1 102 ? 9.627 11.727 -9.919 1.00 95.75 102 LYS A O 1
ATOM 802 N N . PHE A 1 103 ? 11.070 10.171 -9.208 1.00 93.88 103 PHE A N 1
ATOM 803 C CA . PHE A 1 103 ? 10.506 9.121 -10.059 1.00 93.88 103 PHE A CA 1
ATOM 804 C C . PHE A 1 103 ? 9.055 8.813 -9.698 1.00 93.88 103 PHE A C 1
ATOM 806 O O . PHE A 1 103 ? 8.254 8.587 -10.596 1.00 93.88 103 PHE A O 1
ATOM 813 N N . ARG A 1 104 ? 8.698 8.838 -8.407 1.00 93.94 104 ARG A N 1
ATOM 814 C CA . ARG A 1 104 ? 7.314 8.663 -7.955 1.00 93.94 104 ARG A CA 1
ATOM 815 C C . ARG A 1 104 ? 6.403 9.748 -8.529 1.00 93.94 104 ARG A C 1
ATOM 817 O O . ARG A 1 104 ? 5.373 9.409 -9.092 1.00 93.94 104 ARG A O 1
ATOM 824 N N . GLU A 1 105 ? 6.800 11.012 -8.423 1.00 96.62 105 GLU A N 1
ATOM 825 C CA . GLU A 1 105 ? 6.045 12.153 -8.967 1.00 96.62 105 GLU A CA 1
ATOM 826 C C . GLU A 1 105 ? 5.906 12.075 -10.497 1.00 96.62 105 GLU A C 1
ATOM 828 O O . GLU A 1 105 ? 4.860 12.402 -11.049 1.00 96.62 105 GLU A O 1
ATOM 833 N N . GLU A 1 106 ? 6.937 11.593 -11.200 1.00 95.62 106 GLU A N 1
ATOM 834 C CA . GLU A 1 106 ? 6.886 11.389 -12.653 1.00 95.62 106 GLU A CA 1
ATOM 835 C C . GLU A 1 106 ? 5.899 10.281 -13.062 1.00 95.62 106 GLU A C 1
ATOM 837 O O . GLU A 1 106 ? 5.245 10.397 -14.103 1.00 95.62 106 GLU A O 1
ATOM 842 N N . VAL A 1 107 ? 5.782 9.206 -12.270 1.00 94.50 107 VAL A N 1
ATOM 843 C CA . VAL A 1 107 ? 4.895 8.071 -12.588 1.00 94.50 107 VAL A CA 1
ATOM 844 C C . VAL A 1 107 ? 3.483 8.211 -12.024 1.00 94.50 107 VAL A C 1
ATOM 846 O O . VAL A 1 107 ? 2.593 7.522 -12.509 1.00 94.50 107 VAL A O 1
ATOM 849 N N . GLU A 1 108 ? 3.252 9.091 -11.051 1.00 94.81 108 GLU A N 1
ATOM 850 C CA . GLU A 1 108 ? 1.943 9.343 -10.429 1.00 94.81 108 GLU A CA 1
ATOM 851 C C . GLU A 1 108 ? 0.816 9.594 -11.454 1.00 94.81 108 GLU A C 1
ATOM 853 O O . GLU A 1 108 ? -0.123 8.799 -11.490 1.00 94.81 108 GLU A O 1
ATOM 858 N N . PRO A 1 109 ? 0.927 10.544 -12.406 1.00 96.19 109 PRO A N 1
ATOM 859 C CA . PRO A 1 109 ? -0.133 10.760 -13.396 1.00 96.19 109 PRO A CA 1
ATOM 860 C C . PRO A 1 109 ? -0.300 9.599 -14.392 1.00 96.19 109 PRO A C 1
ATOM 862 O O . PRO A 1 109 ? -1.291 9.541 -15.122 1.00 96.19 109 PRO A O 1
ATOM 865 N N . LEU A 1 110 ? 0.684 8.698 -14.498 1.00 93.56 110 LEU A N 1
ATOM 866 C CA . LEU A 1 110 ? 0.555 7.470 -15.286 1.00 93.56 110 LEU A CA 1
ATOM 867 C C . LEU A 1 110 ? -0.186 6.397 -14.489 1.00 93.56 110 LEU A C 1
ATOM 869 O O . LEU A 1 110 ? -0.993 5.674 -15.067 1.00 93.56 110 LEU A O 1
ATOM 873 N N . ALA A 1 111 ? 0.078 6.308 -13.184 1.00 91.38 111 ALA A N 1
ATOM 874 C CA . ALA A 1 111 ? -0.613 5.403 -12.279 1.00 91.38 111 ALA A CA 1
ATOM 875 C C . ALA A 1 111 ? -2.116 5.706 -12.244 1.00 91.38 111 ALA A C 1
ATOM 877 O O . ALA A 1 111 ? -2.902 4.777 -12.405 1.00 91.38 111 ALA A O 1
ATOM 878 N N . ASP A 1 112 ? -2.497 6.985 -12.160 1.00 93.00 112 ASP A N 1
ATOM 879 C CA . ASP A 1 112 ? -3.903 7.411 -12.194 1.00 93.00 112 ASP A CA 1
ATOM 880 C C . ASP A 1 112 ? -4.605 6.935 -13.472 1.00 93.00 112 ASP A C 1
ATOM 882 O O . ASP A 1 112 ? -5.643 6.284 -13.421 1.00 93.00 112 ASP A O 1
ATOM 886 N N . LYS A 1 113 ? -3.984 7.150 -14.637 1.00 92.00 113 LYS A N 1
ATOM 887 C CA . LYS A 1 113 ? -4.541 6.708 -15.927 1.00 92.00 113 LYS A CA 1
ATOM 888 C C . LYS A 1 113 ? -4.657 5.191 -16.043 1.00 92.00 113 LYS A C 1
ATOM 890 O O . LYS A 1 113 ? -5.587 4.689 -16.673 1.00 92.00 113 LYS A O 1
ATOM 895 N N . ILE A 1 114 ? -3.691 4.453 -15.494 1.00 88.88 114 ILE A N 1
ATOM 896 C CA . ILE A 1 114 ? -3.740 2.987 -15.466 1.00 88.88 114 ILE A CA 1
ATOM 897 C C . ILE A 1 114 ? -4.899 2.534 -14.576 1.00 88.88 114 ILE A C 1
ATOM 899 O O . ILE A 1 114 ? -5.642 1.649 -14.989 1.00 88.88 114 ILE A O 1
ATOM 903 N N . ALA A 1 115 ? -5.079 3.147 -13.403 1.00 87.06 115 ALA A N 1
ATOM 904 C CA . ALA A 1 115 ? -6.192 2.847 -12.507 1.00 87.06 115 ALA A CA 1
ATOM 905 C C . ALA A 1 115 ? -7.544 3.112 -13.188 1.00 87.06 115 ALA A C 1
ATOM 907 O O . ALA A 1 115 ? -8.363 2.202 -13.266 1.00 87.06 115 ALA A O 1
ATOM 908 N N . GLU A 1 116 ? -7.717 4.288 -13.799 1.00 89.25 116 GLU A N 1
ATOM 909 C CA . GLU A 1 116 ? -8.921 4.634 -14.569 1.00 89.25 116 GLU A CA 1
ATOM 910 C C . GLU A 1 116 ? -9.213 3.620 -15.686 1.00 89.25 116 GLU A C 1
ATOM 912 O O . GLU A 1 116 ? -10.362 3.249 -15.905 1.00 89.25 116 GLU A O 1
ATOM 917 N N . SER A 1 117 ? -8.180 3.153 -16.396 1.00 84.88 117 SER A N 1
ATOM 918 C CA . SER A 1 117 ? -8.349 2.176 -17.482 1.00 84.88 117 SER A CA 1
ATOM 919 C C . SER A 1 117 ? -8.781 0.804 -16.955 1.00 84.88 117 SER A C 1
ATOM 921 O O . SER A 1 117 ? -9.623 0.146 -17.556 1.00 84.88 117 SER A O 1
ATOM 923 N N . LEU A 1 118 ? -8.225 0.370 -15.820 1.00 80.12 118 LEU A N 1
ATOM 924 C CA . LEU A 1 118 ? -8.575 -0.909 -15.196 1.00 80.12 118 LEU A CA 1
ATOM 925 C C . LEU A 1 118 ? -9.997 -0.911 -14.624 1.00 80.12 118 LEU A C 1
ATOM 927 O O . LEU A 1 118 ? -10.642 -1.954 -14.627 1.00 80.12 118 LEU A O 1
ATOM 931 N N . GLU A 1 119 ? -10.484 0.236 -14.152 1.00 78.50 119 GLU A N 1
ATOM 932 C CA . GLU A 1 119 ? -11.862 0.401 -13.672 1.00 78.50 119 GLU A CA 1
ATOM 933 C C . GLU A 1 119 ? -12.897 0.401 -14.807 1.00 78.50 119 GLU A C 1
ATOM 935 O O . GLU A 1 119 ? -14.064 0.107 -14.569 1.00 78.50 119 GLU A O 1
ATOM 940 N N . GLN A 1 120 ? -12.492 0.726 -16.038 1.00 65.62 120 GLN A N 1
ATOM 941 C CA . GLN A 1 120 ? -13.378 0.748 -17.210 1.00 65.62 120 GLN A CA 1
ATOM 942 C C . GLN A 1 120 ? -13.532 -0.623 -17.886 1.00 65.62 120 GLN A C 1
ATOM 944 O O . GLN A 1 120 ? -14.533 -0.853 -18.566 1.00 65.62 120 GLN A O 1
ATOM 949 N N . ASP A 1 121 ? -12.558 -1.516 -17.701 1.00 57.03 121 ASP A N 1
ATOM 950 C CA . ASP A 1 121 ? -12.513 -2.852 -18.310 1.00 57.03 121 ASP A CA 1
ATOM 951 C C . ASP A 1 121 ? -13.014 -3.980 -17.371 1.00 57.03 121 ASP A C 1
ATOM 953 O O . ASP A 1 121 ? -13.036 -5.147 -17.780 1.00 57.03 121 ASP A O 1
ATOM 957 N N . GLY A 1 122 ? -13.393 -3.656 -16.125 1.00 50.50 122 GLY A N 1
ATOM 958 C CA . GLY A 1 122 ? -13.921 -4.584 -15.107 1.00 50.50 122 GLY A CA 1
ATOM 959 C C . GLY A 1 122 ? -15.429 -4.479 -14.909 1.00 50.50 122 GLY A C 1
ATOM 960 O O . GLY A 1 122 ? -16.062 -5.546 -14.739 1.00 50.50 122 GLY A O 1
#

Organism: Panicum miliaceum (NCBI:txid4540)

pLDDT: mean 80.77, std 14.47, range [42.25, 96.62]

Sequence (122 aa):
MQQIKNMLEEKDVIQKELEDFKTTAQAIVEMVEFPAEGDAGELSLLEKPRATPQKVASYISEATRMYIAQALALVKPYWPKAKLQSLTEGMAVNCSVEQFTKFREEVEPLADKIAESLEQDG

Radius of gyration: 24.65 Å; chains: 1; bounding box: 46×38×73 Å

Secondary structure (DSSP, 8-state):
-HHHHHHHHHHHHHHHHHHHHHHHHHHHHHHS-----S------TTTHHHHHHHHHHHHHHHHHHHHHHHHHHHHTTT-TT--GGGGGG-S-TT--HHHHHHHHHHHHHHHHHHHHHHHH--

Foldseek 3Di:
DVVVVVVVVVVVVVVVVVVVVLVVLVVLLVVDPDPPDDDPPPDPSVVSSVCSVVVVVVVVVVVVVVVVVVVCVVCCVVCVPDPCVVCVVPDDPPADPVNVVVVCVVCVVVVVVVVVVVVVVD